Protein AF-A0A380IDK2-F1 (afdb_monomer_lite)

Foldseek 3Di:
DVVVVVVVVCVVVVVVVVVDVPDPDDVPVVVVVVVVVVVVVQVVVCVVDPFFPDKDWDDWDDDDPPDDTFIKIWTAGNVRDIDIDTDD

Secondary structure (DSSP, 8-state):
-HHHHHHHHHHHHHHHHHHHHSS-SSHHHHHHHHHHHHHHHHHHHHHHSTTEEEEEEEEEEEPSSSS-EEEEEEEEETTS-EEEES--

Structure (mmCIF, N/CA/C/O backbone):
data_AF-A0A380IDK2-F1
#
_entry.id   AF-A0A380IDK2-F1
#
loop_
_atom_site.group_PDB
_atom_site.id
_atom_site.type_symbol
_atom_site.label_atom_id
_atom_site.label_alt_id
_atom_site.label_comp_id
_atom_site.label_asym_id
_atom_site.label_entity_id
_atom_site.label_seq_id
_atom_site.pdbx_PDB_ins_code
_atom_site.Cartn_x
_atom_site.Cartn_y
_atom_site.Cartn_z
_atom_site.occupancy
_atom_site.B_iso_or_equiv
_atom_site.auth_seq_id
_atom_site.auth_comp_id
_atom_site.auth_asym_id
_atom_site.auth_atom_id
_atom_site.pdbx_PDB_model_num
ATOM 1 N N . MET A 1 1 ? -2.632 -30.300 13.469 1.00 54.16 1 MET A N 1
ATOM 2 C CA . MET A 1 1 ? -1.918 -29.001 13.372 1.00 54.16 1 MET A CA 1
ATOM 3 C C . MET A 1 1 ? -0.627 -29.069 12.548 1.00 54.16 1 MET A C 1
ATOM 5 O O . MET A 1 1 ? -0.473 -28.254 11.654 1.00 54.16 1 MET A O 1
ATOM 9 N N . LYS A 1 2 ? 0.257 -30.060 12.750 1.00 51.72 2 LYS A N 1
ATOM 10 C CA . LYS A 1 2 ? 1.569 -30.153 12.063 1.00 51.72 2 LYS A CA 1
ATOM 11 C C . LYS A 1 2 ? 1.509 -30.308 10.526 1.00 51.72 2 LYS A C 1
ATOM 13 O O . LYS A 1 2 ? 2.321 -29.719 9.827 1.00 51.72 2 LYS A O 1
ATOM 18 N N . LYS A 1 3 ? 0.509 -31.023 9.985 1.00 52.06 3 LYS A N 1
ATOM 19 C CA . LYS A 1 3 ? 0.345 -31.225 8.526 1.00 52.06 3 LYS A CA 1
ATOM 20 C C . LYS A 1 3 ? 0.000 -29.939 7.754 1.00 52.06 3 LYS A C 1
ATOM 22 O O . LYS A 1 3 ? 0.482 -29.762 6.645 1.00 52.06 3 LYS A O 1
ATOM 27 N N . LYS A 1 4 ? -0.782 -29.025 8.347 1.00 56.50 4 LYS A N 1
ATOM 28 C CA . LYS A 1 4 ? -1.137 -27.737 7.717 1.00 56.50 4 LYS A CA 1
ATOM 29 C C . LYS A 1 4 ? 0.059 -26.775 7.665 1.00 56.50 4 LYS A C 1
ATOM 31 O O . LYS A 1 4 ? 0.227 -26.072 6.679 1.00 56.50 4 LYS A O 1
ATOM 36 N N . LEU A 1 5 ? 0.918 -26.806 8.687 1.00 67.19 5 LEU A N 1
ATOM 37 C CA . LEU A 1 5 ? 2.146 -26.006 8.736 1.00 67.19 5 LEU A CA 1
ATOM 38 C C . LEU A 1 5 ? 3.179 -26.467 7.693 1.00 67.19 5 LEU A C 1
ATOM 40 O O . LEU A 1 5 ? 3.822 -25.638 7.060 1.00 67.19 5 LEU A O 1
ATOM 44 N N . LEU A 1 6 ? 3.294 -27.782 7.471 1.00 62.03 6 LEU A N 1
ATOM 45 C CA . LEU A 1 6 ? 4.203 -28.345 6.467 1.00 62.03 6 LEU A CA 1
ATOM 46 C C . LEU A 1 6 ? 3.806 -27.933 5.037 1.00 62.03 6 LEU A C 1
ATOM 48 O O . LEU A 1 6 ? 4.662 -27.568 4.241 1.00 62.03 6 LEU A O 1
ATOM 52 N N . ILE A 1 7 ? 2.503 -27.938 4.735 1.00 72.06 7 ILE A N 1
ATOM 53 C CA . ILE A 1 7 ? 1.972 -27.507 3.432 1.00 72.06 7 ILE A CA 1
ATOM 54 C C . ILE A 1 7 ? 2.234 -26.010 3.209 1.00 72.06 7 ILE A C 1
ATOM 56 O O . ILE A 1 7 ? 2.656 -25.620 2.125 1.00 72.06 7 ILE A O 1
ATOM 60 N N . LEU A 1 8 ? 2.066 -25.179 4.244 1.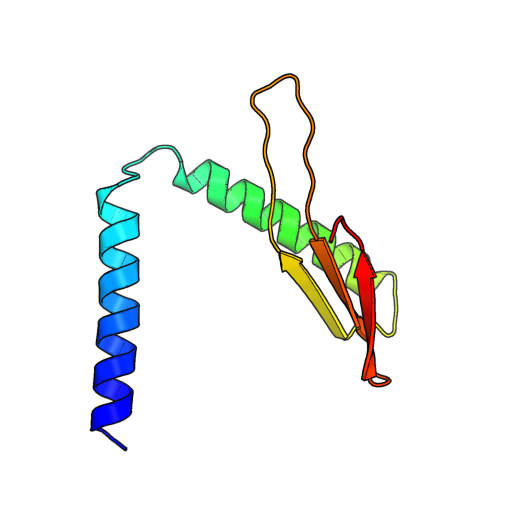00 68.56 8 LEU A N 1
ATOM 61 C CA . LEU A 1 8 ? 2.343 -23.743 4.162 1.00 68.56 8 LEU A CA 1
ATOM 62 C C . LEU A 1 8 ? 3.829 -23.448 3.890 1.00 68.56 8 LEU A C 1
ATOM 64 O O . LEU A 1 8 ? 4.138 -22.571 3.089 1.00 68.56 8 LEU A O 1
ATOM 68 N N . LEU A 1 9 ? 4.744 -24.210 4.499 1.00 69.44 9 LEU A N 1
ATOM 69 C CA . LEU A 1 9 ? 6.189 -24.065 4.284 1.00 69.44 9 LEU A CA 1
ATOM 70 C C . LEU A 1 9 ? 6.630 -24.482 2.873 1.00 69.44 9 LEU A C 1
ATOM 72 O O . LEU A 1 9 ? 7.518 -23.849 2.310 1.00 69.44 9 LEU A O 1
ATOM 76 N N . ILE A 1 10 ? 5.996 -25.500 2.281 1.00 70.44 10 ILE A N 1
ATOM 77 C CA . ILE A 1 10 ? 6.284 -25.931 0.902 1.00 70.44 10 ILE A CA 1
ATOM 78 C C . ILE A 1 10 ? 5.799 -24.881 -0.109 1.00 70.44 10 ILE A C 1
ATOM 80 O O . ILE A 1 10 ? 6.508 -24.592 -1.071 1.00 70.44 10 ILE A O 1
ATOM 84 N N . ILE A 1 11 ? 4.642 -24.257 0.138 1.00 67.94 11 ILE A N 1
ATOM 85 C CA . ILE A 1 11 ? 4.125 -23.158 -0.694 1.00 67.94 11 ILE A CA 1
ATOM 86 C C . ILE A 1 11 ? 5.053 -21.937 -0.601 1.00 67.94 11 ILE A C 1
ATOM 88 O O . ILE A 1 11 ? 5.445 -21.390 -1.630 1.00 67.94 11 ILE A O 1
ATOM 92 N N . LEU A 1 12 ? 5.476 -21.556 0.610 1.00 60.56 12 LEU A N 1
ATOM 93 C CA . LEU A 1 12 ? 6.406 -20.440 0.814 1.00 60.56 12 LEU A CA 1
ATOM 94 C C . LEU A 1 12 ? 7.774 -20.699 0.160 1.00 60.56 12 LEU A C 1
ATOM 96 O O . LEU A 1 12 ? 8.303 -19.829 -0.525 1.00 60.56 12 LEU A O 1
ATOM 100 N N . GLY A 1 13 ? 8.337 -21.897 0.343 1.00 62.59 13 GLY A N 1
ATOM 101 C CA . GLY A 1 13 ? 9.644 -22.265 -0.207 1.00 62.59 13 GLY A CA 1
ATOM 102 C C . GLY A 1 13 ? 9.648 -22.387 -1.733 1.00 62.59 13 GLY A C 1
ATOM 103 O O . GLY A 1 13 ? 10.586 -21.926 -2.381 1.00 62.59 13 GLY A O 1
ATOM 104 N N . GLY A 1 14 ? 8.584 -22.950 -2.316 1.00 58.69 14 GLY A N 1
ATOM 105 C CA . GLY A 1 14 ? 8.434 -23.092 -3.767 1.00 58.69 14 GLY A CA 1
ATOM 106 C C . GLY A 1 14 ? 8.271 -21.752 -4.489 1.00 58.69 14 GLY A C 1
ATOM 107 O O . GLY A 1 14 ? 8.904 -21.536 -5.521 1.00 58.69 14 GLY A O 1
ATOM 108 N N . LEU A 1 15 ? 7.500 -20.818 -3.916 1.00 58.12 15 LEU A N 1
ATOM 109 C CA . LEU A 1 15 ? 7.350 -19.458 -4.451 1.00 58.12 15 LEU A CA 1
ATOM 110 C C . LEU A 1 15 ? 8.693 -18.716 -4.467 1.00 58.12 15 LEU A C 1
ATOM 112 O O . LEU A 1 15 ? 9.071 -18.150 -5.490 1.00 58.12 15 LEU A O 1
ATOM 116 N N . VAL A 1 16 ? 9.462 -18.785 -3.376 1.00 55.88 16 VAL A N 1
ATOM 117 C CA . VAL A 1 16 ? 10.769 -18.113 -3.266 1.00 55.88 16 VAL A CA 1
ATOM 118 C C . VAL A 1 16 ? 11.774 -18.624 -4.309 1.00 55.88 16 VAL A C 1
ATOM 120 O O . VAL A 1 16 ? 12.502 -17.815 -4.887 1.00 55.88 16 VAL A O 1
ATOM 123 N N . MET A 1 17 ? 11.799 -19.931 -4.607 1.00 58.00 17 MET A N 1
ATOM 124 C CA . MET A 1 17 ? 12.716 -20.509 -5.608 1.00 58.00 17 MET A CA 1
ATOM 125 C C . MET A 1 17 ? 12.354 -20.134 -7.056 1.00 58.00 17 MET A C 1
ATOM 127 O O . MET A 1 17 ? 13.242 -19.857 -7.862 1.00 58.00 17 MET A O 1
ATOM 131 N N . VAL A 1 18 ? 11.062 -20.064 -7.398 1.00 55.91 18 VAL A N 1
ATOM 132 C CA . VAL A 1 18 ? 10.611 -19.702 -8.758 1.00 55.91 18 VAL A CA 1
ATOM 133 C C . VAL A 1 18 ? 10.891 -18.226 -9.072 1.00 55.91 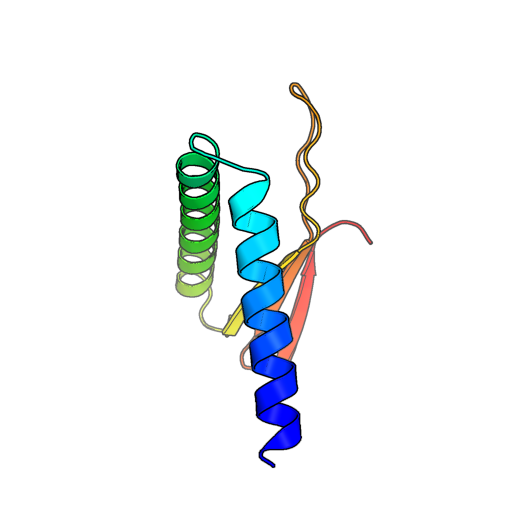18 VAL A C 1
ATOM 135 O O . VAL A 1 18 ? 11.306 -17.901 -10.185 1.00 55.91 18 VAL A O 1
ATOM 138 N N . PHE A 1 19 ? 10.764 -17.331 -8.087 1.00 53.00 19 PHE A N 1
ATOM 139 C CA . PHE A 1 19 ? 11.123 -15.916 -8.255 1.00 53.00 19 PHE A CA 1
ATOM 140 C C . PHE A 1 19 ? 12.636 -15.674 -8.343 1.00 53.00 19 PHE A C 1
ATOM 142 O O . PHE A 1 19 ? 13.070 -14.734 -9.008 1.00 53.00 19 PHE A O 1
ATOM 149 N N . SER A 1 20 ? 13.449 -16.519 -7.704 1.00 51.41 20 SER A N 1
ATOM 150 C CA . SER A 1 20 ? 14.908 -16.360 -7.692 1.00 51.41 20 SER A CA 1
ATOM 151 C C . SER A 1 20 ? 15.597 -16.930 -8.937 1.00 51.41 20 SER A C 1
ATOM 153 O O . SER A 1 20 ? 16.619 -16.385 -9.352 1.00 51.41 20 SER A O 1
ATOM 155 N N . LEU A 1 21 ? 15.029 -17.947 -9.595 1.00 51.78 21 LEU A N 1
ATOM 156 C CA . LEU A 1 21 ? 15.605 -18.521 -10.821 1.00 51.78 21 LEU A CA 1
ATOM 157 C C . LEU A 1 21 ? 15.306 -17.704 -12.097 1.00 51.78 21 LEU A C 1
ATOM 159 O O . LEU A 1 21 ? 16.108 -17.737 -13.027 1.00 51.78 21 LEU A O 1
ATOM 163 N N . ASN A 1 22 ? 14.225 -16.914 -12.135 1.00 51.56 22 ASN A N 1
ATOM 164 C CA . ASN A 1 22 ? 13.786 -16.192 -13.346 1.00 51.56 22 ASN A CA 1
ATOM 165 C C . ASN A 1 22 ? 14.239 -14.716 -13.460 1.00 51.56 22 ASN A C 1
ATOM 167 O O . ASN A 1 22 ? 13.923 -14.058 -14.450 1.00 51.56 22 ASN A O 1
ATOM 171 N N . GLY A 1 23 ? 14.949 -14.159 -12.471 1.00 48.12 23 GLY A N 1
ATOM 172 C CA . GLY A 1 23 ? 15.175 -12.703 -12.361 1.00 48.12 23 GLY A CA 1
ATOM 173 C C . GLY A 1 23 ? 16.602 -12.281 -12.019 1.00 48.12 23 GLY A C 1
ATOM 174 O O . GLY A 1 23 ? 16.802 -11.221 -11.424 1.00 48.12 23 GLY A O 1
ATOM 175 N N . ASN A 1 24 ? 17.589 -13.121 -12.327 1.00 49.72 24 ASN A N 1
ATOM 176 C CA . ASN A 1 24 ? 18.935 -12.989 -11.785 1.00 49.72 24 ASN A CA 1
ATOM 177 C C . ASN A 1 24 ? 19.623 -11.656 -12.186 1.00 49.72 24 ASN A C 1
ATOM 179 O O . ASN A 1 24 ? 20.037 -11.445 -13.322 1.00 49.72 24 ASN A O 1
ATOM 183 N N . LEU A 1 25 ? 19.747 -10.790 -11.170 1.00 49.88 25 LEU A N 1
ATOM 184 C CA . LEU A 1 25 ? 20.744 -9.738 -10.913 1.00 49.88 25 LEU A CA 1
ATOM 185 C C . LEU A 1 25 ? 20.477 -8.245 -11.194 1.00 49.88 25 LEU A C 1
ATOM 187 O O . LEU A 1 25 ? 21.091 -7.448 -10.486 1.00 49.88 25 LEU A O 1
ATOM 191 N N . GLN A 1 26 ? 19.562 -7.805 -12.068 1.00 45.00 26 GLN A N 1
ATOM 192 C CA . GLN A 1 26 ? 19.340 -6.344 -12.264 1.00 45.00 26 GLN A CA 1
ATOM 193 C C . GLN A 1 26 ? 17.973 -5.809 -11.808 1.00 45.00 26 GLN A C 1
ATOM 195 O O . GLN A 1 26 ? 17.895 -4.681 -11.323 1.00 45.00 26 GLN A O 1
ATOM 200 N N . LYS A 1 27 ? 16.909 -6.620 -11.843 1.00 52.22 27 LYS A N 1
ATOM 201 C CA . LYS A 1 27 ? 15.547 -6.160 -11.510 1.00 52.22 27 LYS A CA 1
ATOM 202 C C . LYS A 1 27 ? 15.299 -5.944 -10.013 1.00 52.22 27 LYS A C 1
ATOM 204 O O . LYS A 1 27 ? 14.503 -5.088 -9.653 1.00 52.22 27 LYS A O 1
ATOM 209 N N . ASN A 1 28 ? 15.999 -6.657 -9.126 1.00 54.91 28 ASN A N 1
ATOM 210 C CA . ASN A 1 28 ? 15.721 -6.611 -7.681 1.00 54.91 28 ASN A CA 1
ATOM 211 C C . ASN A 1 28 ? 15.955 -5.234 -7.042 1.00 54.91 28 ASN A C 1
ATOM 213 O O . ASN A 1 28 ? 15.233 -4.870 -6.122 1.00 54.91 28 ASN A O 1
ATOM 217 N N . LYS A 1 29 ? 16.924 -4.443 -7.526 1.00 55.06 29 LYS A N 1
ATOM 218 C CA . LYS A 1 29 ? 17.140 -3.082 -7.002 1.00 55.06 29 LYS A CA 1
ATOM 219 C C . LYS A 1 29 ? 16.038 -2.125 -7.440 1.00 55.06 29 LYS A C 1
ATOM 221 O O . LYS A 1 29 ? 15.635 -1.272 -6.664 1.00 55.06 29 LYS A O 1
ATOM 226 N N . GLU A 1 30 ? 15.561 -2.257 -8.671 1.00 58.09 30 GLU A N 1
ATOM 227 C CA . GLU A 1 30 ? 14.496 -1.413 -9.204 1.00 58.09 30 GLU A CA 1
ATOM 228 C C . GLU A 1 30 ? 13.134 -1.787 -8.619 1.00 58.09 30 GLU A C 1
ATOM 230 O O . GLU A 1 30 ? 12.415 -0.909 -8.165 1.00 58.09 30 GLU A O 1
ATOM 235 N N . ALA A 1 31 ? 12.837 -3.082 -8.509 1.00 62.28 31 ALA A N 1
ATOM 236 C CA . ALA A 1 31 ? 11.643 -3.577 -7.835 1.00 62.28 31 ALA A CA 1
ATOM 237 C C . ALA A 1 31 ? 11.616 -3.178 -6.351 1.00 62.28 31 ALA A C 1
ATOM 239 O O . ALA A 1 31 ? 10.588 -2.719 -5.862 1.00 62.28 31 ALA A O 1
ATOM 240 N N . GLU A 1 32 ? 12.748 -3.274 -5.644 1.00 63.94 32 GLU A N 1
ATOM 241 C CA . GLU A 1 32 ? 12.825 -2.829 -4.250 1.00 63.94 32 GLU A CA 1
ATOM 242 C C . GLU A 1 32 ? 12.693 -1.305 -4.132 1.00 63.94 32 GLU A C 1
ATOM 244 O O . GLU A 1 32 ? 12.003 -0.831 -3.234 1.00 63.94 32 GLU A O 1
ATOM 249 N N . ARG A 1 33 ? 13.265 -0.517 -5.057 1.00 59.69 33 ARG A N 1
ATOM 250 C CA . ARG A 1 33 ? 13.024 0.937 -5.097 1.00 59.69 33 ARG A CA 1
ATOM 251 C C . ARG A 1 33 ? 11.556 1.266 -5.363 1.00 59.69 33 ARG A C 1
ATOM 253 O O . ARG A 1 33 ? 11.009 2.113 -4.667 1.00 59.69 33 ARG A O 1
ATOM 260 N N . ASN A 1 34 ? 10.914 0.591 -6.312 1.00 68.38 34 ASN A N 1
ATOM 261 C CA . ASN A 1 34 ? 9.503 0.801 -6.642 1.00 68.38 34 ASN A CA 1
ATOM 262 C C . ASN A 1 34 ? 8.605 0.458 -5.446 1.00 68.38 34 ASN A C 1
ATOM 264 O O . ASN A 1 34 ? 7.755 1.261 -5.068 1.00 68.38 34 ASN A O 1
ATOM 268 N N . ARG A 1 35 ? 8.896 -0.645 -4.746 1.00 70.62 35 ARG A N 1
ATOM 269 C CA . ARG A 1 35 ? 8.228 -1.007 -3.488 1.00 70.62 35 ARG A CA 1
ATOM 270 C C . ARG A 1 35 ? 8.444 0.039 -2.394 1.00 70.62 35 ARG A C 1
ATOM 272 O O . ARG A 1 35 ? 7.527 0.360 -1.643 1.00 70.62 35 ARG A O 1
ATOM 279 N N . GLN A 1 36 ? 9.653 0.587 -2.279 1.00 69.56 36 GLN A N 1
ATOM 280 C CA . GLN A 1 36 ? 9.940 1.636 -1.2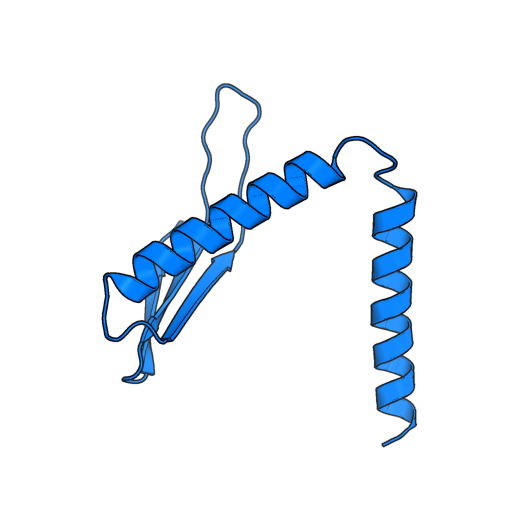99 1.00 69.56 36 GLN A CA 1
ATOM 281 C C . GLN A 1 36 ? 9.195 2.941 -1.607 1.00 69.56 36 GLN A C 1
ATOM 283 O O . GLN A 1 36 ? 8.734 3.599 -0.671 1.00 69.56 36 GLN A O 1
ATOM 288 N N . TYR A 1 37 ? 9.012 3.293 -2.883 1.00 68.31 37 TYR A N 1
ATOM 289 C CA . TYR A 1 37 ? 8.172 4.427 -3.274 1.00 68.31 37 TYR A CA 1
ATOM 290 C C . TYR A 1 37 ? 6.708 4.215 -2.876 1.00 68.31 37 TYR A C 1
ATOM 292 O O . TYR A 1 37 ? 6.117 5.104 -2.261 1.00 68.31 37 TYR A O 1
ATOM 300 N N . GLU A 1 38 ? 6.153 3.027 -3.123 1.00 67.12 38 GLU A N 1
ATOM 301 C CA . GLU A 1 38 ? 4.790 2.666 -2.710 1.00 67.12 38 GLU A CA 1
ATOM 302 C C . GLU A 1 38 ? 4.607 2.767 -1.188 1.00 67.12 38 GLU A C 1
ATOM 304 O O . GLU A 1 38 ? 3.670 3.405 -0.707 1.00 67.12 38 GLU A O 1
ATOM 309 N N . VAL A 1 39 ? 5.541 2.210 -0.409 1.00 74.94 39 VAL A N 1
ATOM 310 C CA . VAL A 1 39 ? 5.494 2.267 1.062 1.00 74.94 39 VAL A CA 1
ATOM 311 C C . VAL A 1 39 ? 5.573 3.709 1.572 1.00 74.94 39 VAL A C 1
ATOM 313 O O . VAL A 1 39 ? 4.867 4.068 2.517 1.00 74.94 39 VAL A O 1
ATOM 316 N N . SER A 1 40 ? 6.413 4.545 0.958 1.00 74.62 40 SER A N 1
ATOM 317 C CA . SER A 1 40 ? 6.561 5.956 1.329 1.00 74.62 40 SER A CA 1
ATOM 318 C C . SER A 1 40 ? 5.279 6.754 1.068 1.00 74.62 40 SER A C 1
ATOM 320 O O . SER A 1 40 ? 4.829 7.501 1.940 1.00 74.62 40 SER A O 1
ATOM 322 N N . LEU A 1 41 ? 4.641 6.531 -0.085 1.00 70.25 41 LEU A N 1
ATOM 323 C CA . LEU A 1 41 ? 3.352 7.128 -0.447 1.00 70.25 41 LEU A CA 1
ATOM 324 C C . LEU A 1 41 ? 2.242 6.714 0.524 1.00 70.25 41 LEU A C 1
ATOM 326 O O . LEU A 1 41 ? 1.547 7.570 1.072 1.00 70.25 41 LEU A O 1
ATOM 330 N N . VAL A 1 42 ? 2.123 5.414 0.805 1.00 74.19 42 VAL A N 1
ATOM 331 C CA . VAL A 1 42 ? 1.144 4.880 1.766 1.00 74.19 42 VAL A CA 1
ATOM 332 C C . VAL A 1 42 ? 1.345 5.493 3.150 1.00 74.19 42 VAL A C 1
ATOM 334 O O . VAL A 1 42 ? 0.386 5.893 3.811 1.00 74.19 42 VAL A O 1
ATOM 337 N N . LYS A 1 43 ? 2.600 5.610 3.591 1.00 72.81 43 LYS A N 1
ATOM 338 C CA . LYS A 1 43 ? 2.936 6.195 4.889 1.00 72.81 43 LYS A CA 1
ATOM 339 C C . LYS A 1 43 ? 2.605 7.686 4.955 1.00 72.81 43 LYS A C 1
ATOM 341 O O . LYS A 1 43 ? 2.096 8.137 5.979 1.00 72.81 43 LYS A O 1
ATOM 346 N N . ALA A 1 44 ? 2.872 8.440 3.888 1.00 73.31 44 ALA A N 1
ATOM 347 C CA . ALA A 1 44 ? 2.496 9.847 3.803 1.00 73.31 44 ALA A CA 1
ATOM 348 C C . ALA A 1 44 ? 0.972 10.017 3.909 1.00 73.31 44 ALA A C 1
ATOM 350 O O . ALA A 1 44 ? 0.502 10.772 4.755 1.00 73.31 44 ALA A O 1
ATOM 351 N N . LEU A 1 45 ? 0.202 9.237 3.143 1.00 73.25 45 LEU A N 1
ATOM 352 C CA . LEU A 1 45 ? -1.264 9.285 3.151 1.00 73.25 45 LEU A CA 1
ATOM 353 C C . LEU A 1 45 ? -1.865 8.910 4.512 1.00 73.25 45 LEU A C 1
ATOM 355 O O . LEU A 1 45 ? -2.722 9.633 5.018 1.00 73.25 45 LEU A O 1
ATOM 359 N N . LYS A 1 46 ? -1.376 7.833 5.140 1.00 74.12 46 LYS A N 1
ATOM 360 C CA . LYS A 1 46 ? -1.821 7.407 6.475 1.00 74.12 46 LYS A CA 1
ATOM 361 C C . LYS A 1 46 ? -1.558 8.465 7.550 1.00 74.12 46 LYS A C 1
ATOM 363 O O . LYS A 1 46 ? -2.357 8.629 8.460 1.00 74.12 46 LYS A O 1
ATOM 368 N N . ASN A 1 47 ? -0.448 9.195 7.454 1.00 72.88 47 ASN A N 1
ATOM 369 C CA . ASN A 1 47 ? -0.140 10.254 8.415 1.00 72.88 47 ASN A CA 1
ATOM 370 C C . ASN A 1 47 ? -0.936 11.543 8.154 1.00 72.88 47 ASN A C 1
ATOM 372 O O . ASN A 1 47 ? -1.172 12.308 9.087 1.00 72.88 47 ASN A O 1
ATOM 376 N N . SER A 1 48 ? -1.348 11.797 6.908 1.00 74.56 48 SER A N 1
ATOM 377 C CA . SER A 1 48 ? -2.179 12.952 6.554 1.00 74.56 48 SER A CA 1
ATOM 378 C C . SER A 1 48 ? -3.660 12.765 6.904 1.00 74.56 48 SER A C 1
ATOM 380 O O . SER A 1 48 ? -4.340 13.754 7.174 1.00 74.56 48 SER A O 1
ATOM 382 N N . TYR A 1 49 ? -4.159 11.526 6.946 1.00 72.94 49 TYR A N 1
ATOM 383 C CA . TYR A 1 49 ? -5.556 11.207 7.255 1.00 72.94 49 TYR A CA 1
ATOM 384 C C . TYR A 1 49 ? -5.669 10.352 8.523 1.00 72.94 49 TYR A C 1
ATOM 386 O O . TYR A 1 49 ? -5.273 9.191 8.538 1.00 72.94 49 TYR A O 1
ATOM 394 N N . ARG A 1 50 ? -6.251 10.931 9.582 1.00 76.00 50 ARG A N 1
ATOM 395 C CA . ARG A 1 50 ? -6.245 10.376 10.951 1.00 76.00 50 ARG A CA 1
ATOM 396 C C . ARG A 1 50 ? -6.902 9.002 11.112 1.00 76.00 50 ARG A C 1
ATOM 398 O O . ARG A 1 50 ? -6.473 8.254 11.983 1.00 76.00 50 ARG A O 1
ATOM 405 N N . ASP A 1 51 ? -7.882 8.668 10.280 1.00 86.25 51 ASP A N 1
ATOM 406 C CA . ASP A 1 51 ? -8.718 7.479 10.478 1.00 86.25 51 ASP A CA 1
ATOM 407 C C . ASP A 1 51 ? -8.404 6.340 9.501 1.00 86.25 51 ASP A C 1
ATOM 409 O O . ASP A 1 51 ? -9.068 5.310 9.535 1.00 86.25 51 ASP A O 1
ATOM 413 N N . ILE A 1 52 ? -7.383 6.479 8.643 1.00 88.25 52 ILE A N 1
ATOM 414 C CA . ILE A 1 52 ? -6.980 5.404 7.727 1.00 88.25 52 ILE A CA 1
ATOM 415 C C . ILE A 1 52 ? -6.192 4.334 8.494 1.00 88.25 52 ILE A C 1
ATOM 417 O O . ILE A 1 52 ? -5.057 4.539 8.935 1.00 88.25 52 ILE A O 1
ATOM 421 N 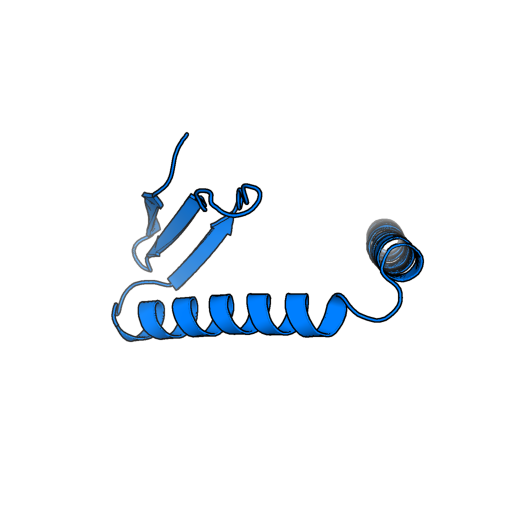N . GLU A 1 53 ? -6.767 3.140 8.592 1.00 88.56 53 GLU A N 1
ATOM 422 C CA . GLU A 1 53 ? -6.138 1.982 9.219 1.00 88.56 53 GLU A CA 1
ATOM 423 C C . GLU A 1 53 ? -5.187 1.271 8.244 1.00 88.56 53 GLU A C 1
ATOM 425 O O . GLU A 1 53 ? -4.012 1.032 8.573 1.00 88.56 53 GLU A O 1
ATOM 430 N N . LYS A 1 54 ? -5.680 0.989 7.028 1.00 86.56 54 LYS A N 1
ATOM 431 C CA . LYS A 1 54 ? -4.993 0.212 5.986 1.00 86.56 54 LYS A CA 1
ATOM 432 C C . LYS A 1 54 ? -5.182 0.845 4.604 1.00 86.56 54 LYS A C 1
ATOM 434 O O . LYS A 1 54 ? -6.271 1.288 4.258 1.00 86.56 54 LYS A O 1
ATOM 439 N N . ILE A 1 55 ? -4.114 0.832 3.807 1.00 86.00 55 ILE A N 1
ATOM 440 C CA . ILE A 1 55 ? -4.131 1.154 2.376 1.00 86.00 55 ILE A CA 1
ATOM 441 C C . ILE A 1 55 ? -3.622 -0.079 1.633 1.00 86.00 55 ILE A C 1
ATOM 443 O O . ILE A 1 55 ? -2.573 -0.618 1.990 1.00 86.00 55 ILE A O 1
ATOM 447 N N . GLU A 1 56 ? -4.359 -0.533 0.627 1.00 85.94 56 GLU A N 1
ATOM 448 C CA . GLU A 1 56 ? -3.998 -1.670 -0.218 1.00 85.94 56 GLU A CA 1
ATOM 449 C C . GLU A 1 56 ? -4.002 -1.237 -1.684 1.00 85.94 56 GLU A C 1
ATOM 451 O O . GLU A 1 56 ? -4.995 -0.705 -2.173 1.00 85.94 56 GLU A O 1
ATOM 456 N N . ILE A 1 57 ? -2.876 -1.438 -2.369 1.00 83.75 57 ILE A N 1
ATOM 457 C CA . ILE A 1 57 ? -2.725 -1.166 -3.800 1.00 83.75 57 ILE A CA 1
ATOM 458 C C . ILE A 1 57 ? -2.686 -2.514 -4.512 1.00 83.75 57 ILE A C 1
ATOM 460 O O . ILE A 1 57 ? -1.937 -3.407 -4.115 1.00 83.75 57 ILE A O 1
ATOM 464 N N . SER A 1 58 ? -3.516 -2.679 -5.535 1.00 82.56 58 SER A N 1
ATOM 465 C CA . SER A 1 58 ? -3.667 -3.940 -6.262 1.00 82.56 58 SER A CA 1
ATOM 466 C C . SER A 1 58 ? -3.848 -3.701 -7.756 1.00 82.56 58 SER A C 1
ATOM 468 O O . SER A 1 58 ? -4.115 -2.578 -8.187 1.00 82.56 58 SER A O 1
ATOM 470 N N . SER A 1 59 ? -3.677 -4.771 -8.534 1.00 81.62 59 SER A N 1
ATOM 471 C CA . SER A 1 59 ? -3.832 -4.769 -9.993 1.00 81.62 59 SER A CA 1
ATOM 472 C C . SER A 1 59 ? -3.084 -3.622 -10.682 1.00 81.62 59 SER A C 1
ATOM 474 O O . SER A 1 59 ? -3.713 -2.827 -11.377 1.00 81.62 59 SER A O 1
ATOM 476 N N . PRO A 1 60 ? -1.766 -3.472 -10.456 1.00 79.88 60 PRO A N 1
ATOM 477 C CA . PRO A 1 60 ? -1.027 -2.444 -11.159 1.00 79.88 60 PRO A CA 1
ATOM 478 C C . PRO A 1 60 ? -0.935 -2.813 -12.645 1.00 79.88 60 PRO A C 1
ATOM 480 O O . PRO A 1 60 ? -0.503 -3.918 -12.984 1.00 79.88 60 PRO A O 1
ATOM 483 N N . ASP A 1 61 ? -1.336 -1.890 -13.513 1.00 77.81 61 ASP A N 1
ATOM 484 C CA . ASP A 1 61 ? -1.200 -2.013 -14.961 1.00 77.81 61 ASP A CA 1
ATOM 485 C C . ASP A 1 61 ? -0.136 -1.036 -15.459 1.00 77.81 61 ASP A C 1
ATOM 487 O O . ASP A 1 61 ? -0.152 0.158 -15.146 1.00 77.81 61 ASP A O 1
ATOM 491 N N . TYR A 1 62 ? 0.818 -1.575 -16.210 1.00 72.81 62 TYR A N 1
ATOM 492 C CA . TYR A 1 62 ? 1.959 -0.846 -16.735 1.00 72.81 62 TYR A CA 1
ATOM 493 C C . TYR A 1 62 ? 1.980 -1.021 -18.243 1.00 72.81 62 TYR A C 1
ATOM 495 O O . TYR A 1 62 ? 2.313 -2.091 -18.759 1.00 72.81 62 TYR A O 1
ATOM 503 N N . SER A 1 63 ? 1.676 0.052 -18.957 1.00 75.19 63 SER A N 1
ATOM 504 C CA . SER A 1 63 ? 1.891 0.081 -20.395 1.00 75.19 63 SER A CA 1
ATOM 505 C C . SER A 1 63 ? 3.372 0.310 -20.734 1.00 75.19 63 SER A C 1
ATOM 507 O O . SER A 1 63 ? 4.184 0.762 -19.919 1.00 75.19 63 SER A O 1
ATOM 509 N N . VAL A 1 64 ? 3.748 -0.042 -21.965 1.00 69.88 64 VAL A N 1
ATOM 510 C CA . VAL A 1 64 ? 5.101 0.197 -22.475 1.00 69.88 64 VAL A CA 1
ATOM 511 C C . VAL A 1 64 ? 5.259 1.692 -22.764 1.00 69.88 64 VAL A C 1
ATOM 513 O O . VAL A 1 64 ? 4.425 2.244 -23.483 1.00 69.88 64 VAL A O 1
ATOM 516 N N . PRO A 1 65 ? 6.320 2.354 -22.264 1.00 68.00 65 PRO A N 1
ATOM 517 C CA . PRO A 1 65 ? 6.516 3.772 -22.507 1.00 68.00 65 PRO A CA 1
ATOM 518 C C . PRO A 1 65 ? 6.543 4.132 -24.004 1.00 68.00 65 PRO A C 1
ATOM 520 O O . PRO A 1 65 ? 7.188 3.427 -24.786 1.00 68.00 65 PRO A O 1
ATOM 523 N N . PRO A 1 66 ? 5.935 5.266 -24.395 1.00 55.47 66 PRO A N 1
ATOM 524 C CA . PRO A 1 66 ? 5.149 6.171 -23.558 1.00 55.47 66 PRO A CA 1
ATOM 525 C C . PRO A 1 66 ? 3.715 5.649 -23.408 1.00 55.47 66 PRO A C 1
ATOM 527 O O . PRO A 1 66 ? 2.983 5.559 -24.389 1.00 55.47 66 PRO A O 1
ATOM 530 N N . GLY A 1 67 ? 3.292 5.347 -22.188 1.00 62.09 67 GLY A N 1
ATOM 531 C CA . GLY A 1 67 ? 1.913 4.956 -21.953 1.00 62.09 67 GLY A CA 1
ATOM 532 C C . GLY A 1 67 ? 1.498 5.131 -20.500 1.00 62.09 67 GLY A C 1
ATOM 533 O O . GLY A 1 67 ? 2.307 5.494 -19.641 1.00 62.09 67 GLY A O 1
ATOM 534 N N . ASP A 1 68 ? 0.215 4.883 -20.261 1.00 70.12 68 ASP A N 1
ATOM 535 C CA . ASP A 1 68 ? -0.439 5.083 -18.980 1.00 70.12 68 ASP A CA 1
ATOM 536 C C . ASP A 1 68 ? -0.050 4.039 -17.929 1.00 70.12 68 ASP A C 1
ATOM 538 O O . ASP A 1 68 ? 0.339 2.901 -18.218 1.00 70.12 68 ASP A O 1
ATOM 542 N N . TRP A 1 69 ? -0.182 4.460 -16.679 1.00 77.69 69 TRP A N 1
ATOM 543 C CA . TRP A 1 69 ? -0.076 3.614 -15.504 1.00 77.69 69 TRP A CA 1
ATOM 544 C C . TRP A 1 69 ? -1.368 3.740 -14.704 1.00 77.69 69 TRP A C 1
ATOM 546 O O . TRP A 1 69 ? -1.844 4.853 -14.467 1.00 77.69 69 TRP A O 1
ATOM 556 N N . SER A 1 70 ? -1.918 2.608 -14.272 1.00 80.19 70 SER A N 1
ATOM 557 C CA . SER A 1 70 ? -3.117 2.570 -13.438 1.00 80.19 70 SER A CA 1
ATOM 558 C C . SER A 1 70 ? -2.982 1.530 -12.323 1.00 80.19 70 SER A C 1
ATOM 560 O O . SER A 1 70 ? -2.152 0.619 -12.371 1.00 80.19 70 SER A O 1
ATOM 562 N N . CYS A 1 71 ? -3.764 1.701 -11.259 1.00 81.69 71 CYS A N 1
ATOM 563 C CA . CYS A 1 71 ? -3.892 0.717 -10.191 1.00 81.69 71 CYS A CA 1
ATOM 564 C C . CYS A 1 71 ? -5.230 0.881 -9.468 1.00 81.69 71 CYS A C 1
ATOM 566 O O . CYS A 1 71 ? -5.890 1.919 -9.552 1.00 81.69 71 CYS A O 1
ATOM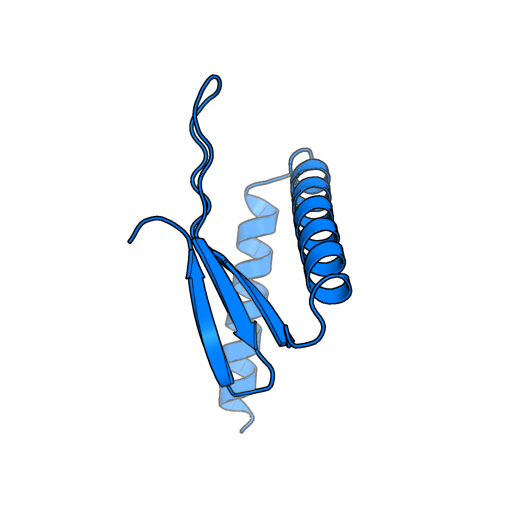 568 N N . THR A 1 72 ? -5.605 -0.146 -8.713 1.00 86.00 72 THR A N 1
ATOM 569 C CA . THR A 1 72 ? -6.691 -0.070 -7.740 1.00 86.00 72 THR A CA 1
ATOM 570 C C . THR A 1 72 ? -6.130 0.279 -6.366 1.00 86.00 72 THR A C 1
ATOM 572 O O . THR A 1 72 ? -5.235 -0.405 -5.872 1.00 86.00 72 THR A O 1
ATOM 575 N N . VAL A 1 73 ? -6.718 1.275 -5.704 1.00 85.94 73 VAL A N 1
ATOM 576 C CA . VAL A 1 73 ? -6.416 1.666 -4.322 1.00 85.94 73 VAL A CA 1
ATOM 577 C C . VAL A 1 73 ? -7.632 1.415 -3.442 1.00 85.94 73 VAL A C 1
ATOM 579 O O . VAL A 1 73 ? -8.711 1.943 -3.693 1.00 85.94 73 VAL A O 1
ATOM 582 N N . GLN A 1 74 ? -7.454 0.64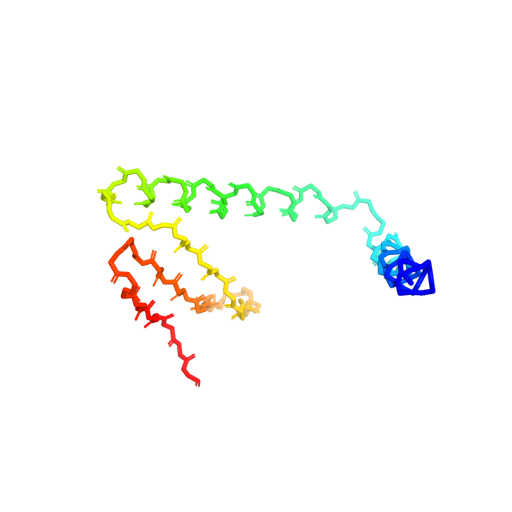9 -2.373 1.00 89.38 74 GLN A N 1
ATOM 583 C CA . GLN A 1 74 ? -8.460 0.451 -1.339 1.00 89.38 74 GLN A CA 1
ATOM 584 C C . GLN A 1 74 ? -7.995 1.077 -0.025 1.00 89.38 74 GLN A C 1
ATOM 586 O O . GLN A 1 74 ? -6.888 0.815 0.446 1.00 89.38 74 GLN A O 1
ATOM 591 N N . LEU A 1 75 ? -8.864 1.882 0.577 1.00 88.62 75 LEU A N 1
ATOM 592 C CA . LEU A 1 75 ? -8.687 2.500 1.885 1.00 88.62 75 LEU A CA 1
ATOM 593 C C . LEU A 1 75 ? -9.640 1.833 2.871 1.00 88.62 75 LEU A C 1
ATOM 595 O O . LEU A 1 75 ? -10.834 1.729 2.597 1.00 88.62 75 LEU A O 1
ATOM 599 N N . SER A 1 76 ? -9.120 1.400 4.013 1.00 90.69 76 SER A N 1
ATOM 600 C CA . SER A 1 76 ? -9.920 0.932 5.144 1.00 90.69 76 SER A CA 1
ATOM 601 C C . SER A 1 76 ? -9.736 1.888 6.310 1.00 90.69 76 SER A C 1
ATOM 603 O O . SER A 1 76 ? -8.600 2.213 6.671 1.00 90.69 76 SER A O 1
ATOM 605 N N . PHE A 1 77 ? -10.851 2.331 6.876 1.00 90.12 77 PHE A N 1
ATOM 606 C CA . PHE A 1 77 ? -10.902 3.280 7.976 1.00 90.12 77 PHE A CA 1
ATOM 607 C C . PHE A 1 77 ? -11.195 2.576 9.302 1.00 90.12 77 PHE A C 1
ATOM 609 O O . PHE A 1 77 ? -11.768 1.486 9.332 1.00 90.12 77 PHE A O 1
ATOM 616 N N . SER A 1 78 ? -10.809 3.217 10.401 1.00 88.81 78 SER A N 1
ATOM 617 C CA . SER A 1 78 ? -10.979 2.709 11.768 1.00 88.81 78 SER A CA 1
ATOM 618 C C . SER A 1 78 ? -12.444 2.532 12.190 1.00 88.81 78 SER A C 1
ATOM 620 O O . SER A 1 78 ? -12.729 1.756 13.100 1.00 88.81 78 SER A O 1
ATOM 622 N N . ASP A 1 79 ? -13.379 3.213 11.525 1.00 92.06 79 ASP A N 1
ATOM 623 C CA . ASP A 1 79 ? -14.829 3.068 11.708 1.00 92.06 79 ASP A CA 1
ATOM 624 C C . ASP A 1 79 ? -15.430 1.892 10.909 1.00 92.06 79 ASP A C 1
ATOM 626 O O . ASP A 1 79 ? -16.638 1.653 10.952 1.00 92.06 79 ASP A O 1
ATOM 630 N N . GLY A 1 80 ? -14.590 1.138 10.192 1.00 89.69 80 GLY A N 1
ATOM 631 C CA . GLY A 1 80 ? -14.986 0.016 9.346 1.00 89.69 80 GLY A CA 1
ATOM 632 C C . GLY A 1 80 ? -15.382 0.412 7.923 1.00 89.69 80 GLY A C 1
ATOM 633 O O . GLY A 1 80 ? -15.717 -0.470 7.128 1.00 89.69 80 GLY A O 1
ATOM 634 N N . GLN A 1 81 ? -15.336 1.700 7.564 1.00 91.19 81 GLN A N 1
ATOM 635 C CA . GLN A 1 81 ? -15.589 2.138 6.196 1.00 91.19 81 GLN A CA 1
ATOM 636 C C . GLN A 1 81 ? -14.492 1.633 5.250 1.00 91.19 81 GLN A C 1
ATOM 638 O O . GLN A 1 81 ? -13.303 1.617 5.576 1.00 91.19 81 GLN A O 1
ATOM 643 N N . VAL A 1 82 ? -14.896 1.236 4.041 1.00 91.88 82 VAL A N 1
ATOM 644 C CA . VAL A 1 82 ? -13.982 0.837 2.967 1.00 91.88 82 VAL A CA 1
ATOM 645 C C . VAL A 1 82 ? -14.309 1.635 1.713 1.00 91.88 82 VAL A C 1
ATOM 647 O O . VAL A 1 82 ? -15.443 1.606 1.240 1.00 91.88 82 VAL A O 1
ATOM 650 N N . ILE A 1 83 ? -13.312 2.331 1.168 1.00 90.19 83 ILE A N 1
ATOM 651 C CA . ILE A 1 83 ? -13.429 3.080 -0.089 1.00 90.19 83 ILE A CA 1
ATOM 652 C C . ILE A 1 83 ? -12.447 2.497 -1.102 1.00 90.19 83 ILE A C 1
ATOM 654 O O . ILE A 1 83 ? -11.284 2.262 -0.777 1.00 90.19 83 ILE A O 1
ATOM 658 N N . LYS A 1 84 ? -12.909 2.273 -2.334 1.00 89.81 84 LYS A N 1
ATOM 659 C CA . LYS A 1 84 ? -12.103 1.763 -3.446 1.00 89.81 84 LYS A CA 1
ATOM 660 C C . LYS A 1 84 ? -12.048 2.802 -4.567 1.00 89.81 84 LYS A C 1
ATOM 662 O O . LYS A 1 84 ? -13.079 3.351 -4.944 1.00 89.81 84 LYS A O 1
ATOM 667 N N . TYR A 1 85 ? -10.856 3.029 -5.102 1.00 83.25 85 TYR A N 1
ATOM 668 C CA . TYR A 1 85 ? -10.573 3.879 -6.255 1.00 83.25 85 TYR A CA 1
ATOM 669 C C . TYR A 1 85 ? -9.821 3.067 -7.318 1.00 83.25 85 TYR A C 1
ATOM 671 O O . TYR A 1 85 ? -9.017 2.207 -6.964 1.00 83.25 85 TYR A O 1
ATOM 679 N N . GLY A 1 86 ? -10.064 3.344 -8.599 1.00 78.06 86 GLY A N 1
ATOM 680 C CA . GLY A 1 86 ? -9.504 2.599 -9.736 1.00 78.06 86 GLY A CA 1
ATOM 681 C C . GLY A 1 86 ? -10.575 1.839 -10.523 1.00 78.06 86 GLY A C 1
ATOM 682 O O . GLY A 1 86 ? -11.693 1.660 -10.034 1.00 78.06 86 GLY A O 1
ATOM 683 N N . ASP A 1 87 ? -10.236 1.433 -11.746 1.00 64.44 87 ASP A N 1
ATOM 684 C CA . ASP A 1 87 ? -11.187 0.826 -12.682 1.00 64.44 87 ASP A CA 1
ATOM 685 C C . ASP A 1 87 ? -11.598 -0.597 -12.250 1.00 64.44 87 ASP A C 1
ATOM 687 O O . ASP A 1 87 ? -10.791 -1.364 -11.714 1.00 64.44 87 ASP A O 1
ATOM 691 N N . LEU A 1 88 ? -12.895 -0.899 -12.413 1.00 50.41 88 LEU A N 1
ATOM 692 C CA . LEU A 1 88 ? -13.555 -2.169 -12.067 1.00 50.41 88 LEU A CA 1
ATOM 693 C C . LEU A 1 88 ? -13.237 -3.290 -13.056 1.00 50.41 88 LEU A C 1
ATOM 695 O O . LEU A 1 88 ? -13.330 -3.037 -14.277 1.00 50.41 88 LEU A O 1
#

Organism: Streptococcus acidominimus (NCBI:txid1326)

pLDDT: mean 70.65, std 13.18, range [45.0, 92.06]

Radius of gyration: 17.47 Å; chains: 1; bounding box: 36×44×37 Å

Sequence (88 aa):
MKKKLLILLIILGGLVMVFSLNGNLQKNKEAERNRQYEVSLVKALKNSYRDIEKIEISSPDYSVPPGDWSCTVQLSFSDGQVIKYGDL